Protein AF-A0AAW4WGF8-F1 (afdb_monomer_lite)

pLDDT: mean 79.82, std 17.78, range [43.06, 98.19]

Sequence (45 aa):
MNEIKVDKNVAALKLIEILLEKGMINQATYTNIVKHANSHISQAA

Structure (mmCIF, N/CA/C/O backbone):
data_AF-A0AAW4WGF8-F1
#
_entry.id   AF-A0AAW4WGF8-F1
#
loop_
_atom_site.group_PDB
_atom_site.id
_atom_site.type_symbol
_atom_site.label_atom_id
_atom_site.label_alt_id
_atom_site.label_comp_id
_atom_site.label_asym_id
_atom_site.label_entity_i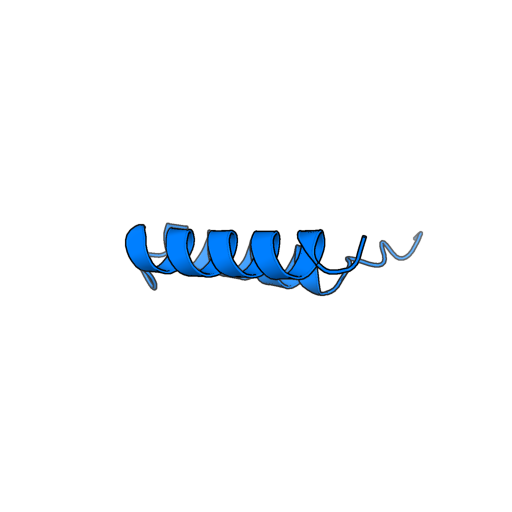d
_atom_site.label_seq_id
_atom_site.pdbx_PDB_ins_code
_atom_site.Cartn_x
_atom_site.Cartn_y
_atom_site.Cartn_z
_atom_site.occupancy
_atom_site.B_iso_or_equiv
_atom_site.auth_seq_id
_atom_site.auth_comp_id
_atom_site.auth_asym_id
_atom_site.auth_atom_id
_atom_site.pdbx_PDB_model_num
ATOM 1 N N . MET A 1 1 ? 12.604 11.856 -26.021 1.00 43.06 1 MET A N 1
ATOM 2 C CA . MET A 1 1 ? 11.835 11.718 -24.768 1.00 43.06 1 MET A CA 1
ATOM 3 C C . MET A 1 1 ? 12.634 10.758 -23.906 1.00 43.06 1 MET A C 1
ATOM 5 O O . MET A 1 1 ? 12.722 9.599 -24.280 1.00 43.06 1 MET A O 1
ATOM 9 N N . ASN A 1 2 ? 13.347 11.241 -22.883 1.00 48.62 2 ASN A N 1
ATOM 10 C CA . ASN A 1 2 ? 14.065 10.331 -21.986 1.00 48.62 2 ASN A CA 1
ATOM 11 C C . ASN A 1 2 ? 13.010 9.474 -21.290 1.00 48.62 2 ASN A C 1
ATOM 13 O O . ASN A 1 2 ? 12.126 10.021 -20.632 1.00 48.62 2 ASN A O 1
ATOM 17 N N . GLU A 1 3 ? 13.059 8.160 -21.491 1.00 57.97 3 GLU A N 1
ATOM 18 C CA . GLU A 1 3 ? 12.213 7.224 -20.765 1.00 57.97 3 GLU A CA 1
ATOM 19 C C . GLU A 1 3 ? 12.517 7.397 -19.279 1.00 57.97 3 GLU A C 1
ATOM 21 O O . GLU A 1 3 ? 13.564 6.977 -18.783 1.00 57.97 3 GLU A O 1
ATOM 26 N N . ILE A 1 4 ? 11.619 8.069 -18.559 1.00 61.09 4 ILE A N 1
ATOM 27 C CA . ILE A 1 4 ? 11.636 8.041 -17.105 1.00 61.09 4 ILE A CA 1
ATOM 28 C C . ILE A 1 4 ? 11.327 6.586 -16.760 1.00 61.09 4 ILE A C 1
ATOM 30 O O . ILE A 1 4 ? 10.169 6.171 -16.793 1.00 61.09 4 ILE A O 1
ATOM 34 N N . LYS A 1 5 ? 12.362 5.783 -16.491 1.00 62.44 5 LYS A N 1
ATOM 35 C CA . LYS A 1 5 ? 12.205 4.474 -15.858 1.00 62.44 5 LYS A CA 1
ATOM 36 C C . LYS A 1 5 ? 11.641 4.734 -14.470 1.00 62.44 5 LYS A C 1
ATOM 38 O O . LYS A 1 5 ? 12.383 4.933 -13.514 1.00 62.44 5 LYS A O 1
ATOM 43 N N . VAL A 1 6 ? 10.318 4.808 -14.380 1.00 64.00 6 VAL A N 1
ATOM 44 C CA . VAL A 1 6 ? 9.634 4.839 -13.097 1.00 64.00 6 VAL A CA 1
ATOM 45 C C . VAL A 1 6 ? 9.888 3.477 -12.471 1.00 64.00 6 VAL A C 1
ATOM 47 O O . VAL A 1 6 ? 9.445 2.451 -12.988 1.00 64.00 6 VAL A O 1
ATOM 50 N N . ASP A 1 7 ? 10.675 3.476 -11.401 1.00 80.81 7 ASP A N 1
ATOM 51 C CA . ASP A 1 7 ? 10.923 2.285 -10.606 1.00 80.81 7 ASP A CA 1
ATOM 52 C C . ASP A 1 7 ? 9.579 1.659 -10.195 1.00 80.81 7 ASP A C 1
ATOM 54 O O . ASP A 1 7 ? 8.632 2.365 -9.831 1.00 80.81 7 ASP A O 1
ATOM 58 N N . LYS A 1 8 ? 9.470 0.329 -10.293 1.00 81.25 8 LYS A N 1
ATOM 59 C CA . LYS A 1 8 ? 8.205 -0.380 -10.045 1.00 81.25 8 LYS A CA 1
ATOM 60 C C . LYS A 1 8 ? 7.663 -0.097 -8.641 1.00 81.25 8 LYS A C 1
ATOM 62 O O . LYS A 1 8 ? 6.446 -0.034 -8.477 1.00 81.25 8 LYS A O 1
ATOM 67 N N . ASN A 1 9 ? 8.536 0.137 -7.659 1.00 81.56 9 ASN A N 1
ATOM 68 C CA . ASN A 1 9 ? 8.125 0.474 -6.298 1.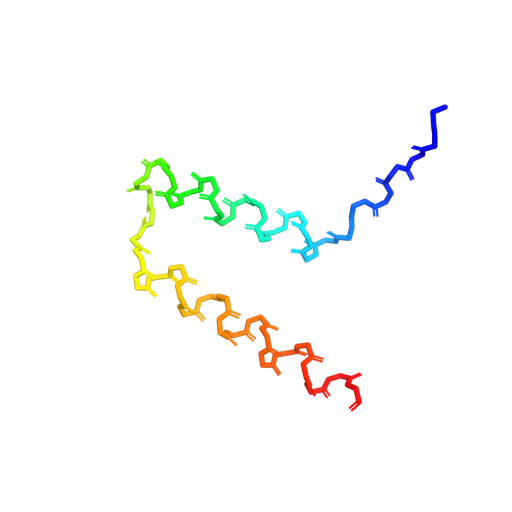00 81.56 9 ASN A CA 1
ATOM 69 C C . ASN A 1 9 ? 7.547 1.889 -6.231 1.00 81.56 9 ASN A C 1
ATOM 71 O O . ASN A 1 9 ? 6.529 2.104 -5.580 1.00 81.56 9 ASN A O 1
ATOM 75 N N . VAL A 1 10 ? 8.132 2.843 -6.962 1.00 83.56 10 VAL A N 1
ATOM 76 C CA . VAL A 1 10 ? 7.600 4.212 -7.060 1.00 83.56 10 VAL A CA 1
ATOM 77 C C . VAL A 1 10 ? 6.220 4.217 -7.723 1.00 83.56 10 VAL A C 1
ATOM 79 O O . VAL A 1 10 ? 5.313 4.900 -7.249 1.00 83.56 10 VAL A O 1
ATOM 82 N N . ALA A 1 11 ? 6.028 3.431 -8.786 1.00 88.19 11 ALA A N 1
ATOM 83 C CA . ALA A 1 11 ? 4.722 3.289 -9.430 1.00 88.19 11 ALA A CA 1
ATOM 84 C C . ALA A 1 11 ? 3.678 2.662 -8.489 1.00 88.19 11 ALA A C 1
ATOM 86 O O . ALA A 1 11 ? 2.545 3.141 -8.418 1.00 88.19 11 ALA A O 1
ATOM 87 N N . ALA A 1 12 ? 4.063 1.625 -7.738 1.00 89.25 12 ALA A N 1
ATOM 88 C CA . ALA A 1 12 ? 3.185 0.967 -6.775 1.00 89.25 12 ALA A CA 1
ATOM 89 C C . ALA A 1 12 ? 2.764 1.911 -5.637 1.00 89.25 12 ALA A C 1
ATOM 91 O O . ALA A 1 12 ? 1.577 1.987 -5.326 1.00 89.25 12 ALA A O 1
ATOM 92 N N . LEU A 1 13 ? 3.701 2.677 -5.063 1.00 89.00 13 LEU A N 1
ATOM 93 C CA . LEU A 1 13 ? 3.400 3.658 -4.013 1.00 89.00 13 LEU A CA 1
ATOM 94 C C . LEU A 1 13 ? 2.418 4.730 -4.500 1.00 89.00 13 LEU A C 1
ATOM 96 O O . LEU A 1 13 ? 1.422 4.984 -3.829 1.00 89.00 13 LEU A O 1
ATOM 100 N N . LYS A 1 14 ? 2.620 5.268 -5.710 1.00 91.50 14 LYS A N 1
ATOM 101 C CA . LYS A 1 14 ? 1.686 6.232 -6.317 1.00 91.50 14 LYS A CA 1
ATOM 102 C C . LYS A 1 14 ? 0.288 5.655 -6.524 1.00 91.50 14 LYS A C 1
ATOM 104 O O . LYS A 1 14 ? -0.705 6.346 -6.320 1.00 91.50 14 LYS A O 1
ATOM 109 N N . LEU A 1 15 ? 0.186 4.388 -6.927 1.00 93.81 15 LEU A N 1
ATOM 110 C CA . LEU A 1 15 ? -1.113 3.731 -7.061 1.00 93.81 15 LEU A CA 1
ATOM 111 C C . LEU A 1 15 ? -1.813 3.606 -5.701 1.00 93.81 15 LEU A C 1
ATOM 113 O O . LEU A 1 15 ? -3.006 3.872 -5.599 1.00 93.81 15 LEU A O 1
ATOM 117 N N . ILE A 1 16 ? -1.073 3.236 -4.656 1.00 93.81 16 ILE A N 1
ATOM 118 C CA . ILE A 1 16 ? -1.593 3.116 -3.290 1.00 93.81 16 ILE A CA 1
ATOM 119 C C . ILE A 1 16 ? -2.084 4.475 -2.755 1.00 93.81 16 ILE A C 1
ATOM 121 O O . ILE A 1 16 ? -3.147 4.526 -2.138 1.00 93.81 16 ILE A O 1
ATOM 125 N N . GLU A 1 17 ? -1.370 5.569 -3.038 1.00 94.88 17 GLU A N 1
ATOM 126 C CA . GLU A 1 17 ? -1.803 6.942 -2.724 1.00 94.88 17 GLU A CA 1
ATOM 127 C C . GLU A 1 17 ? -3.139 7.282 -3.408 1.00 94.88 17 GLU A C 1
ATOM 129 O O . GLU A 1 17 ? -4.088 7.693 -2.743 1.00 94.88 17 GLU A O 1
ATOM 134 N N . ILE A 1 18 ? -3.267 7.005 -4.712 1.00 97.38 18 ILE A N 1
ATOM 135 C CA . ILE A 1 18 ? -4.509 7.248 -5.471 1.00 97.38 18 ILE A CA 1
ATOM 136 C C . ILE A 1 18 ? -5.686 6.438 -4.906 1.00 97.38 18 ILE A C 1
ATOM 138 O O . ILE A 1 18 ? -6.817 6.926 -4.849 1.00 97.38 18 ILE A O 1
ATOM 142 N N . LEU A 1 19 ? -5.451 5.187 -4.499 1.00 97.38 19 LEU A N 1
ATOM 143 C CA . LEU A 1 19 ? -6.490 4.341 -3.906 1.00 97.38 19 LEU A CA 1
ATOM 144 C C . LEU A 1 19 ? -6.979 4.895 -2.560 1.00 97.38 19 LEU A C 1
ATOM 146 O O . LEU A 1 19 ? -8.173 4.792 -2.265 1.00 97.38 19 LEU A O 1
ATOM 150 N N . LEU A 1 20 ? -6.087 5.493 -1.764 1.00 97.69 20 LEU A N 1
ATOM 151 C CA . LEU A 1 20 ? -6.447 6.163 -0.515 1.00 97.69 20 LEU A CA 1
ATOM 152 C C . LEU A 1 20 ? -7.270 7.427 -0.787 1.00 97.69 20 LEU A C 1
ATOM 154 O O . LEU A 1 20 ? -8.334 7.595 -0.198 1.00 97.69 20 LEU A O 1
ATOM 158 N N . GLU A 1 21 ? -6.826 8.278 -1.715 1.00 97.12 21 GLU A N 1
ATOM 159 C CA . GLU A 1 21 ? -7.537 9.508 -2.097 1.00 97.12 21 GLU A CA 1
ATOM 160 C C . GLU A 1 21 ? -8.947 9.229 -2.633 1.00 97.12 21 GLU A C 1
ATOM 162 O O . GLU A 1 21 ? -9.883 9.983 -2.374 1.00 97.12 21 GLU A O 1
ATOM 167 N N . LYS A 1 22 ? -9.125 8.111 -3.347 1.00 97.94 22 LYS A N 1
ATOM 168 C CA . LYS A 1 22 ? -10.435 7.650 -3.834 1.00 97.94 22 LYS A CA 1
ATOM 169 C C . LYS A 1 22 ? -11.304 6.993 -2.757 1.00 97.94 22 LYS A C 1
ATOM 171 O O . LYS A 1 22 ? -12.434 6.617 -3.060 1.00 97.94 22 LYS A O 1
ATOM 176 N N . GLY A 1 23 ? -10.792 6.802 -1.540 1.00 97.25 23 GLY A N 1
ATOM 177 C CA . GLY A 1 23 ? -11.488 6.094 -0.464 1.00 97.25 23 GLY A CA 1
ATOM 178 C C . GLY A 1 23 ? -11.661 4.591 -0.714 1.00 97.25 23 GLY A C 1
ATOM 179 O O . GLY A 1 23 ? -12.471 3.952 -0.046 1.00 97.25 23 GLY A O 1
ATOM 180 N N . MET A 1 24 ? -10.920 4.013 -1.668 1.00 98.19 24 MET A N 1
ATOM 181 C CA . MET A 1 24 ?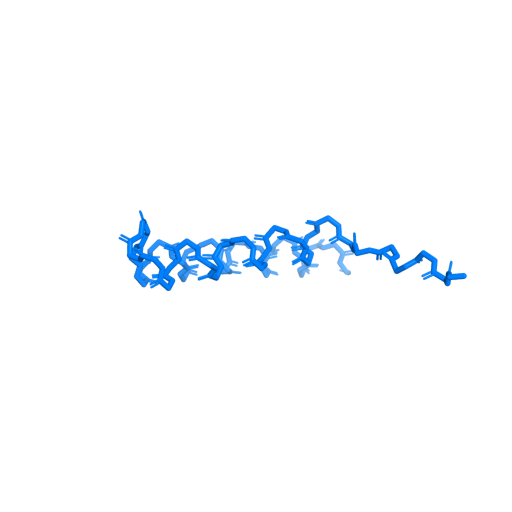 -10.940 2.569 -1.947 1.00 98.19 24 MET A CA 1
ATOM 182 C C . MET A 1 24 ? -10.177 1.772 -0.885 1.00 98.19 24 MET A C 1
ATOM 184 O O . MET A 1 24 ? -10.467 0.599 -0.660 1.00 98.19 24 MET A O 1
ATOM 188 N N . ILE A 1 25 ? -9.214 2.414 -0.223 1.00 96.88 25 ILE A N 1
ATOM 189 C CA . ILE A 1 25 ? -8.550 1.913 0.981 1.00 96.88 25 ILE A CA 1
ATOM 190 C C . ILE A 1 25 ? -8.592 2.986 2.069 1.00 96.88 25 ILE A C 1
ATOM 192 O O . ILE A 1 25 ? -8.744 4.170 1.780 1.00 96.88 25 ILE A O 1
ATOM 196 N N . ASN A 1 26 ? -8.435 2.579 3.328 1.00 97.38 26 ASN A N 1
ATOM 197 C CA . ASN A 1 26 ? -8.392 3.507 4.457 1.00 97.38 26 ASN A CA 1
ATOM 198 C C . ASN A 1 26 ? -6.949 3.824 4.899 1.00 97.38 26 ASN A C 1
ATOM 200 O O . ASN A 1 26 ? -5.982 3.171 4.491 1.00 97.38 26 ASN A O 1
ATOM 204 N N . GLN A 1 27 ? -6.815 4.809 5.791 1.00 95.81 27 GLN A N 1
ATOM 205 C CA . GLN A 1 27 ? -5.525 5.271 6.316 1.00 95.81 27 GLN A CA 1
ATOM 206 C C . GLN A 1 27 ? -4.719 4.166 7.022 1.00 95.81 27 GLN A C 1
ATOM 208 O O . GLN A 1 27 ? -3.486 4.159 6.958 1.00 95.81 27 GLN A O 1
ATOM 213 N N . ALA A 1 28 ? -5.391 3.227 7.696 1.00 96.06 28 ALA A N 1
ATOM 214 C CA . ALA A 1 28 ? -4.730 2.118 8.381 1.00 96.06 28 ALA A CA 1
ATOM 215 C C . ALA A 1 28 ? -4.120 1.134 7.371 1.00 96.06 28 ALA A C 1
ATOM 217 O O . ALA A 1 28 ? -2.960 0.745 7.512 1.00 96.06 28 ALA A O 1
ATOM 218 N N . THR A 1 29 ? -4.858 0.804 6.307 1.00 94.75 29 THR A N 1
ATOM 219 C CA . THR A 1 29 ? -4.375 -0.013 5.187 1.00 94.75 29 THR A CA 1
ATOM 220 C C . THR A 1 29 ? -3.172 0.637 4.507 1.00 94.75 29 THR A C 1
ATOM 222 O O . THR A 1 29 ? -2.142 -0.018 4.360 1.00 94.75 29 THR A O 1
ATOM 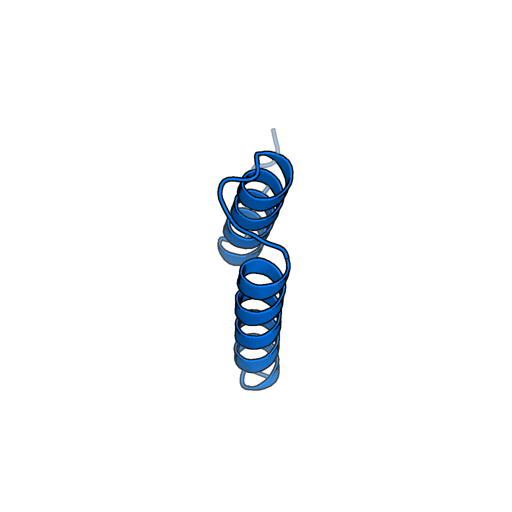225 N N . TYR A 1 30 ? -3.257 1.928 4.169 1.00 94.75 30 TYR A N 1
ATOM 226 C CA . TYR A 1 30 ? -2.139 2.688 3.598 1.00 94.75 30 TYR A CA 1
ATOM 227 C C . TYR A 1 30 ? -0.884 2.606 4.479 1.00 94.75 30 TYR A C 1
ATOM 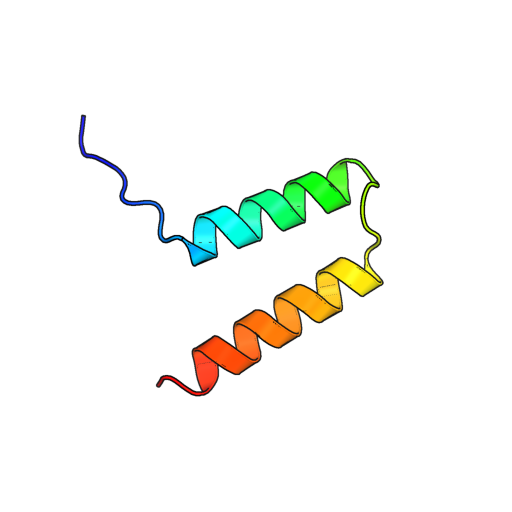229 O O . TYR A 1 30 ? 0.195 2.224 4.027 1.00 94.75 30 TYR A O 1
ATOM 237 N N . THR A 1 31 ? -1.048 2.894 5.772 1.00 92.12 31 THR A N 1
ATOM 238 C CA . THR A 1 31 ? 0.053 2.916 6.741 1.00 92.12 31 THR A CA 1
ATOM 239 C C . THR A 1 31 ? 0.739 1.555 6.861 1.00 92.12 31 THR A C 1
ATOM 241 O O . THR A 1 31 ? 1.965 1.492 6.935 1.00 92.12 31 THR A O 1
ATOM 244 N N . ASN A 1 32 ? -0.024 0.459 6.858 1.00 91.06 32 ASN A N 1
ATOM 245 C CA . ASN A 1 32 ? 0.532 -0.893 6.932 1.00 91.06 32 ASN A CA 1
ATOM 246 C C . ASN A 1 32 ? 1.343 -1.254 5.679 1.00 91.06 32 ASN A C 1
ATOM 248 O O . ASN A 1 32 ? 2.420 -1.836 5.802 1.00 91.06 32 ASN A O 1
ATOM 252 N N . ILE A 1 33 ? 0.869 -0.862 4.492 1.00 88.50 33 ILE A N 1
ATOM 253 C CA . ILE A 1 33 ? 1.569 -1.114 3.227 1.00 88.50 33 ILE A CA 1
ATOM 254 C C . ILE A 1 33 ? 2.876 -0.311 3.156 1.00 88.50 33 ILE A C 1
ATOM 256 O O . ILE A 1 33 ? 3.925 -0.882 2.861 1.00 88.50 33 ILE A O 1
ATOM 260 N N . VAL A 1 34 ? 2.847 0.985 3.487 1.00 85.69 34 VAL A N 1
ATOM 261 C CA . VAL A 1 34 ? 4.052 1.837 3.479 1.00 85.69 34 VAL A CA 1
ATOM 262 C C . VAL A 1 34 ? 5.079 1.368 4.513 1.00 85.69 34 VAL A C 1
ATOM 264 O O . VAL A 1 34 ? 6.269 1.294 4.211 1.00 85.69 34 VAL A O 1
ATOM 267 N N . LYS A 1 35 ? 4.639 0.983 5.721 1.00 83.44 35 LYS A N 1
ATOM 268 C CA . LYS A 1 35 ? 5.525 0.392 6.739 1.00 83.44 35 LYS A CA 1
ATOM 269 C C . LYS A 1 35 ? 6.204 -0.879 6.232 1.00 83.44 35 LYS A C 1
ATOM 271 O O . LYS A 1 35 ? 7.409 -1.033 6.420 1.00 83.44 35 LYS A O 1
ATOM 276 N N . HIS A 1 36 ? 5.450 -1.764 5.580 1.00 77.19 36 HIS A N 1
ATOM 277 C CA . HIS A 1 36 ? 6.000 -2.991 5.012 1.00 77.19 36 HIS A CA 1
ATOM 278 C C . HIS A 1 36 ? 7.017 -2.695 3.900 1.00 77.19 36 HIS A C 1
ATOM 280 O O . HIS A 1 36 ? 8.130 -3.219 3.946 1.00 77.19 36 HIS A O 1
ATOM 286 N N . ALA A 1 37 ? 6.694 -1.793 2.969 1.00 71.69 37 ALA A N 1
ATOM 287 C CA . ALA A 1 37 ? 7.608 -1.379 1.904 1.00 71.69 37 ALA A CA 1
ATOM 288 C C . ALA A 1 37 ? 8.928 -0.811 2.460 1.00 71.69 37 ALA A C 1
ATOM 290 O O . ALA A 1 37 ? 10.001 -1.237 2.041 1.00 71.69 37 ALA A O 1
ATOM 291 N N . ASN A 1 38 ? 8.867 0.064 3.470 1.00 65.12 38 ASN A N 1
ATOM 292 C CA . ASN A 1 38 ? 10.062 0.612 4.121 1.00 65.12 38 ASN A CA 1
ATOM 293 C C . ASN A 1 38 ? 10.889 -0.467 4.837 1.00 65.12 38 ASN A C 1
ATOM 295 O O . ASN A 1 38 ? 12.115 -0.449 4.759 1.00 65.12 38 ASN A O 1
ATOM 299 N N . SER A 1 39 ? 10.241 -1.441 5.488 1.00 60.91 39 SER A N 1
ATOM 300 C CA . SER A 1 39 ? 10.951 -2.558 6.130 1.00 60.91 39 SER A CA 1
ATOM 301 C C . SER A 1 39 ? 11.672 -3.467 5.127 1.00 60.91 39 SER A C 1
ATOM 303 O O . SER A 1 39 ? 12.755 -3.967 5.422 1.00 60.91 39 SER A O 1
ATOM 305 N N . HIS A 1 40 ? 11.110 -3.631 3.926 1.00 58.00 40 HIS A N 1
ATOM 306 C CA . HIS A 1 40 ? 11.684 -4.452 2.862 1.00 58.00 40 HIS A CA 1
ATOM 307 C C . HIS A 1 40 ? 12.813 -3.729 2.103 1.00 58.00 40 HIS A C 1
ATOM 309 O O . HIS A 1 40 ? 13.716 -4.379 1.582 1.00 58.00 40 HIS A O 1
ATOM 315 N N . ILE A 1 41 ? 12.786 -2.391 2.064 1.00 55.50 41 ILE A N 1
ATOM 316 C CA . ILE A 1 41 ? 13.861 -1.556 1.502 1.00 55.50 41 ILE A CA 1
ATOM 317 C C . ILE A 1 41 ? 15.052 -1.484 2.470 1.00 55.50 41 ILE A C 1
ATOM 319 O O . ILE A 1 41 ? 16.193 -1.616 2.039 1.00 55.50 41 ILE A O 1
ATOM 323 N N . SER A 1 42 ? 14.809 -1.343 3.778 1.00 53.62 42 SER A N 1
ATOM 324 C CA . SER A 1 42 ? 15.881 -1.286 4.785 1.00 53.62 42 SER A CA 1
ATOM 325 C C . SER A 1 42 ? 16.588 -2.618 5.051 1.00 53.62 42 SER A C 1
ATOM 327 O O . SER A 1 42 ? 17.674 -2.596 5.614 1.00 53.62 42 SER A O 1
ATOM 329 N N . GLN A 1 43 ? 16.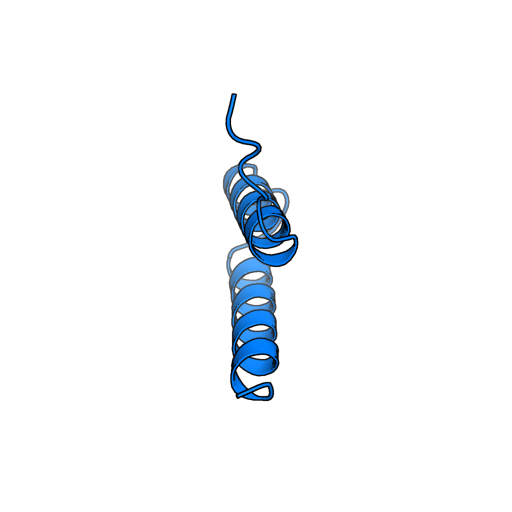021 -3.765 4.663 1.00 48.47 43 GLN A N 1
ATOM 330 C CA . GLN A 1 43 ? 16.717 -5.061 4.753 1.00 48.47 43 GLN A CA 1
ATOM 331 C C . GLN A 1 43 ? 17.592 -5.383 3.533 1.00 48.47 43 GLN A C 1
ATOM 333 O O . GLN A 1 43 ? 18.322 -6.368 3.559 1.00 48.47 43 GLN A O 1
ATOM 338 N N . ALA A 1 44 ? 17.524 -4.579 2.469 1.00 50.91 44 ALA A N 1
ATOM 339 C CA . ALA A 1 44 ? 18.318 -4.767 1.255 1.00 50.91 44 ALA A CA 1
ATOM 340 C C . ALA A 1 44 ? 19.567 -3.859 1.189 1.00 50.91 44 ALA A C 1
ATOM 342 O O . ALA A 1 44 ? 20.204 -3.802 0.137 1.00 50.91 44 ALA A O 1
ATOM 343 N N . ALA A 1 45 ? 19.887 -3.145 2.277 1.00 46.38 45 ALA A N 1
ATOM 344 C CA . ALA A 1 45 ? 21.032 -2.238 2.407 1.00 46.38 45 ALA A CA 1
ATOM 345 C C . ALA A 1 45 ? 22.127 -2.820 3.311 1.00 46.38 45 ALA A C 1
ATOM 347 O O . ALA A 1 45 ? 21.769 -3.446 4.334 1.00 46.38 45 ALA A O 1
#

Organism: NCBI:txid39491

Secondary structure (DSSP, 8-state):
-------HHHHHHHHHHHHHHTTSS-HHHHHHHHHHHHHHHHT--

Radius of gyration: 12.59 Å; chains: 1; bounding box: 32×17×33 Å

Foldseek 3Di:
DPPPPCPPVNVVLVVLVVCCVVVVDDPVVNVVVVVVVVVVVVVVD